Protein AF-A0A2N0MMX7-F1 (afdb_monomer)

pLDDT: mean 80.79, std 16.39, range [42.28, 98.0]

Nearest PDB structures (foldseek):
  8vaa-assembly1_S  TM=7.619E-01  e=3.441E+00  Legionella pneumophila
  8vaa-assembly1_Q  TM=7.633E-01  e=4.398E+00  Legionella pneumophila
  5wkq-assembly1_A  TM=4.088E-01  e=3.659E+00  Shigella flexneri
  3u0c-assembly2_B  TM=4.119E-01  e=8.632E+00  Shigella flexneri

Mean predicted aligned error: 9.67 Å

Sequence (83 aa):
MSGSLQYTALTRLLTLNNQVHDLENQMLAESVPVGARGAIISAQMASGSRIAEIQEEIDRTTRASLATCWLGNADSEDEEYEL

Structure (mmCIF, N/CA/C/O backbone):
data_AF-A0A2N0MMX7-F1
#
_entry.id   AF-A0A2N0MMX7-F1
#
loop_
_atom_site.group_PDB
_atom_site.id
_atom_site.type_symbol
_atom_site.label_atom_id
_atom_site.label_alt_id
_atom_site.label_comp_id
_atom_site.label_asym_id
_atom_site.label_entity_id
_atom_site.label_seq_id
_atom_site.pdbx_PDB_ins_code
_atom_site.Cartn_x
_atom_site.Cartn_y
_atom_site.Cartn_z
_atom_site.occupancy
_atom_site.B_iso_or_equiv
_atom_site.auth_seq_id
_atom_site.auth_comp_id
_atom_site.auth_asym_id
_atom_site.auth_atom_id
_atom_site.pdbx_PDB_model_num
ATOM 1 N N . MET A 1 1 ? 22.008 1.201 -22.825 1.00 48.66 1 MET A N 1
ATOM 2 C CA . MET A 1 1 ? 22.130 1.045 -21.351 1.00 48.66 1 MET A CA 1
ATOM 3 C C . MET A 1 1 ? 20.736 0.905 -20.712 1.00 48.66 1 MET A C 1
ATOM 5 O O . MET A 1 1 ? 20.535 1.345 -19.591 1.00 48.66 1 MET A O 1
ATOM 9 N N . SER A 1 2 ? 19.791 0.244 -21.395 1.00 57.09 2 SER A N 1
ATOM 10 C CA . SER A 1 2 ? 18.366 0.148 -21.030 1.00 57.09 2 SER A CA 1
ATOM 11 C C . SER A 1 2 ? 18.052 -1.015 -20.069 1.00 57.09 2 SER A C 1
ATOM 13 O O . SER A 1 2 ? 17.223 -0.884 -19.169 1.00 57.09 2 SER A O 1
ATOM 15 N N . GLY A 1 3 ? 18.802 -2.123 -20.140 1.00 61.91 3 GLY A N 1
ATOM 16 C CA . GLY A 1 3 ? 18.577 -3.290 -19.270 1.00 61.91 3 GLY A CA 1
ATOM 17 C C . GLY A 1 3 ? 18.782 -3.039 -17.766 1.00 61.91 3 GLY A C 1
ATOM 18 O O . GLY A 1 3 ? 18.130 -3.674 -16.939 1.00 61.91 3 GLY A O 1
ATOM 19 N N . SER A 1 4 ? 19.645 -2.092 -17.374 1.00 69.00 4 SER A N 1
ATOM 20 C CA . SER A 1 4 ? 19.872 -1.771 -15.954 1.00 69.00 4 SER A CA 1
ATOM 21 C C . SER A 1 4 ? 18.738 -0.953 -15.336 1.00 69.00 4 SER A C 1
ATOM 23 O O . SER A 1 4 ? 18.459 -1.095 -14.144 1.00 69.00 4 SER A O 1
ATOM 25 N N . LEU A 1 5 ? 18.081 -0.103 -16.129 1.00 71.06 5 LEU A N 1
ATOM 26 C CA . LEU A 1 5 ? 16.997 0.771 -15.676 1.00 71.06 5 LEU A CA 1
ATOM 27 C C . LEU A 1 5 ? 15.699 -0.027 -15.512 1.00 71.06 5 LEU A C 1
ATOM 29 O O . LEU A 1 5 ? 15.070 0.044 -14.456 1.00 71.06 5 LEU A O 1
ATOM 33 N N . GLN A 1 6 ? 15.395 -0.909 -16.469 1.00 80.00 6 GLN A N 1
ATOM 34 C CA . GLN A 1 6 ? 14.290 -1.870 -16.372 1.00 80.00 6 GLN A CA 1
ATOM 35 C C . GLN A 1 6 ? 14.462 -2.837 -15.192 1.00 80.00 6 GLN A C 1
ATOM 37 O O . GLN A 1 6 ? 13.527 -3.051 -14.421 1.00 80.00 6 GLN A O 1
ATOM 42 N N . TYR A 1 7 ? 15.671 -3.370 -14.979 1.00 84.06 7 TYR A N 1
ATOM 43 C CA . TYR A 1 7 ? 15.960 -4.218 -13.817 1.00 84.06 7 TYR A CA 1
ATOM 44 C C . TYR A 1 7 ? 15.781 -3.469 -12.486 1.00 84.06 7 TYR A C 1
ATOM 46 O O . TYR A 1 7 ? 15.239 -4.013 -11.518 1.00 84.06 7 TYR A O 1
ATOM 54 N N . THR A 1 8 ? 16.196 -2.201 -12.436 1.00 87.75 8 THR A N 1
ATOM 55 C CA . THR A 1 8 ? 16.019 -1.345 -11.255 1.00 87.75 8 THR A CA 1
ATOM 56 C C . THR A 1 8 ? 14.538 -1.065 -10.990 1.00 87.75 8 THR A C 1
ATOM 58 O O . THR A 1 8 ? 14.095 -1.167 -9.844 1.00 87.75 8 THR A O 1
ATOM 61 N N . ALA A 1 9 ? 13.755 -0.773 -12.033 1.00 88.56 9 ALA A N 1
ATOM 62 C CA . ALA A 1 9 ? 12.311 -0.581 -11.934 1.00 88.56 9 ALA A CA 1
ATOM 63 C C . ALA A 1 9 ? 11.602 -1.854 -11.450 1.00 88.56 9 ALA A C 1
AT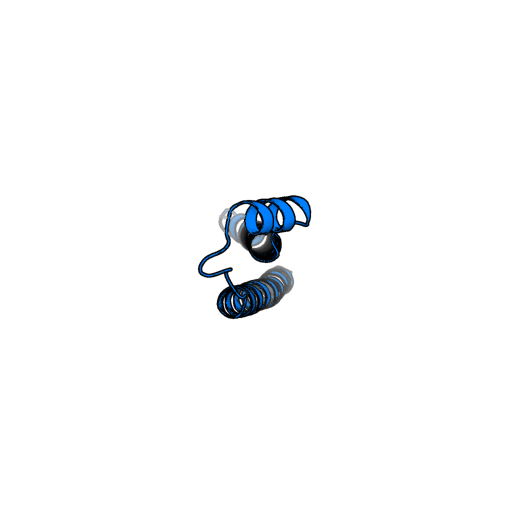OM 65 O O . ALA A 1 9 ? 10.804 -1.790 -10.517 1.00 88.56 9 ALA A O 1
ATOM 66 N N . LEU A 1 10 ? 11.955 -3.020 -12.002 1.00 91.69 10 LEU A N 1
ATOM 67 C CA . LEU A 1 10 ? 11.410 -4.312 -11.582 1.00 91.69 10 LEU A 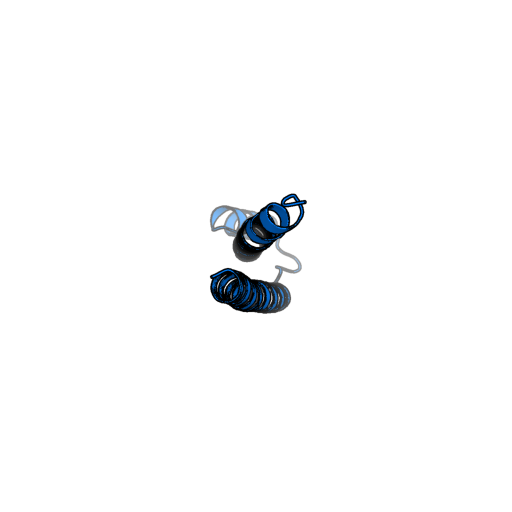CA 1
ATOM 68 C C . LEU A 1 10 ? 11.728 -4.620 -10.114 1.00 91.69 10 LEU A C 1
ATOM 70 O O . LEU A 1 10 ? 10.841 -4.984 -9.346 1.00 91.69 10 LEU A O 1
ATOM 74 N N . THR A 1 11 ? 12.983 -4.432 -9.703 1.00 93.81 11 THR A N 1
ATOM 75 C CA . THR A 1 11 ? 13.401 -4.646 -8.309 1.00 93.81 11 THR A CA 1
ATOM 76 C C . THR A 1 11 ? 12.621 -3.733 -7.364 1.00 93.81 11 THR A C 1
ATOM 78 O O . THR A 1 11 ? 12.132 -4.172 -6.324 1.00 93.81 11 THR A O 1
ATOM 81 N N . ARG A 1 12 ? 12.452 -2.461 -7.740 1.00 94.00 12 ARG A N 1
ATOM 82 C CA . ARG A 1 12 ? 11.683 -1.496 -6.953 1.00 94.00 12 ARG A CA 1
ATOM 83 C C . ARG A 1 12 ? 10.201 -1.866 -6.884 1.00 94.00 12 ARG A C 1
ATOM 85 O O . ARG A 1 12 ? 9.618 -1.756 -5.810 1.00 94.00 12 ARG A O 1
ATOM 92 N N . LEU A 1 13 ? 9.611 -2.347 -7.978 1.00 95.56 13 LEU A N 1
ATOM 93 C CA . LEU A 1 13 ? 8.230 -2.835 -8.002 1.00 95.56 13 LEU A CA 1
ATOM 94 C C . LEU A 1 13 ? 8.023 -4.018 -7.062 1.00 95.56 13 LEU A C 1
ATOM 96 O O . LEU A 1 13 ? 7.045 -4.022 -6.320 1.00 95.56 13 LEU A O 1
ATOM 100 N N . LEU A 1 14 ? 8.936 -4.989 -7.050 1.00 96.25 14 LEU A N 1
ATOM 101 C CA . LEU A 1 14 ? 8.849 -6.134 -6.141 1.00 96.25 14 LEU A CA 1
ATOM 102 C C . LEU A 1 14 ? 8.875 -5.690 -4.674 1.00 96.25 14 LEU A C 1
ATOM 104 O O . LEU A 1 14 ? 8.045 -6.136 -3.885 1.00 96.25 14 LEU A O 1
ATOM 108 N N . THR A 1 15 ? 9.766 -4.761 -4.319 1.00 97.81 15 THR A N 1
ATOM 109 C CA . THR A 1 15 ? 9.822 -4.196 -2.962 1.00 97.81 15 THR A CA 1
ATOM 110 C C . THR A 1 15 ? 8.513 -3.512 -2.574 1.00 97.81 15 THR A C 1
ATOM 112 O O . THR A 1 15 ? 7.985 -3.774 -1.496 1.00 97.81 15 THR A O 1
ATOM 115 N N . LEU A 1 16 ? 7.966 -2.664 -3.450 1.00 97.44 16 LEU A N 1
ATOM 116 C CA . LEU A 1 16 ? 6.723 -1.941 -3.172 1.00 97.44 16 LEU A CA 1
ATOM 117 C C . LEU A 1 16 ? 5.520 -2.891 -3.058 1.00 97.44 16 LEU A C 1
ATOM 119 O O . LEU A 1 16 ? 4.687 -2.717 -2.174 1.00 97.44 16 LEU A O 1
ATOM 123 N N . ASN A 1 17 ? 5.444 -3.927 -3.896 1.00 96.00 17 ASN A N 1
ATOM 124 C CA . ASN A 1 17 ? 4.360 -4.911 -3.828 1.00 96.00 17 ASN A CA 1
ATOM 125 C C . ASN A 1 17 ? 4.421 -5.752 -2.548 1.00 96.00 17 ASN A C 1
ATOM 127 O O . ASN A 1 17 ? 3.388 -5.976 -1.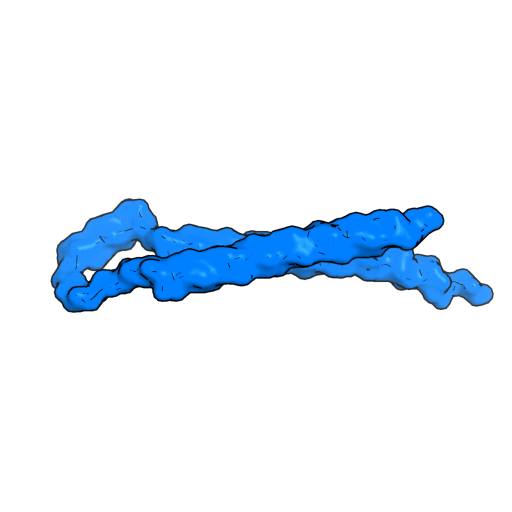921 1.00 96.00 17 ASN A O 1
ATOM 131 N N . ASN A 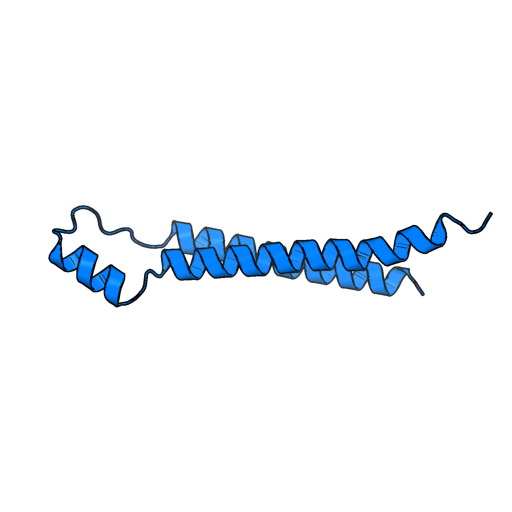1 18 ? 5.616 -6.166 -2.120 1.00 97.56 18 ASN A N 1
ATOM 132 C CA . ASN A 1 18 ? 5.773 -6.864 -0.843 1.00 97.56 18 ASN A CA 1
ATOM 133 C C . ASN A 1 18 ? 5.336 -5.975 0.330 1.00 97.56 18 ASN A C 1
ATOM 135 O O . ASN A 1 18 ? 4.643 -6.443 1.227 1.00 97.56 18 ASN A O 1
ATOM 139 N N . GLN A 1 19 ? 5.662 -4.679 0.286 1.00 97.94 19 GLN A N 1
ATOM 140 C CA . GLN A 1 19 ? 5.225 -3.725 1.304 1.00 97.94 19 GLN A CA 1
ATOM 141 C C . GLN A 1 19 ? 3.694 -3.591 1.355 1.00 97.94 19 GLN A C 1
ATOM 143 O O . GLN A 1 19 ? 3.129 -3.589 2.447 1.00 97.94 19 GLN A O 1
ATOM 148 N N . VAL A 1 20 ? 3.011 -3.513 0.205 1.00 97.50 20 VAL A N 1
ATOM 149 C CA . VAL A 1 20 ? 1.534 -3.519 0.164 1.00 97.50 20 VAL A CA 1
ATOM 150 C C . VAL A 1 20 ? 0.987 -4.799 0.785 1.00 97.50 20 VAL A C 1
ATOM 152 O O . VAL A 1 20 ? 0.107 -4.727 1.638 1.00 97.50 20 VAL A O 1
ATOM 155 N N . HIS A 1 21 ? 1.538 -5.953 0.417 1.00 97.75 21 HIS A N 1
ATOM 156 C CA . HIS A 1 21 ? 1.077 -7.234 0.938 1.00 97.75 21 HIS A CA 1
ATOM 157 C C . HIS A 1 21 ? 1.225 -7.337 2.467 1.00 97.75 21 HIS A C 1
ATOM 159 O O . HIS A 1 21 ? 0.315 -7.789 3.164 1.00 97.75 21 HIS A O 1
ATOM 165 N N . ASP A 1 22 ? 2.342 -6.858 3.015 1.00 98.00 22 ASP A N 1
ATOM 166 C CA . ASP A 1 22 ? 2.562 -6.821 4.462 1.00 98.00 22 ASP A CA 1
ATOM 167 C C . ASP A 1 22 ? 1.580 -5.877 5.173 1.00 98.00 22 ASP A C 1
ATOM 169 O O . ASP A 1 22 ? 1.103 -6.187 6.268 1.00 98.00 22 ASP A O 1
ATOM 173 N N . LEU A 1 23 ? 1.249 -4.738 4.560 1.00 97.75 23 LEU A N 1
ATOM 174 C CA . LEU A 1 23 ? 0.260 -3.792 5.081 1.00 97.75 23 LEU A CA 1
ATOM 175 C C . LEU A 1 23 ? -1.160 -4.367 5.047 1.00 97.75 23 LEU A C 1
ATOM 177 O O . LEU A 1 23 ? -1.903 -4.203 6.013 1.00 97.75 23 LEU A O 1
ATOM 181 N N . GLU A 1 24 ? -1.533 -5.086 3.988 1.00 96.75 24 GLU A N 1
ATOM 182 C CA . GLU A 1 24 ? -2.812 -5.802 3.914 1.00 96.75 24 GLU A CA 1
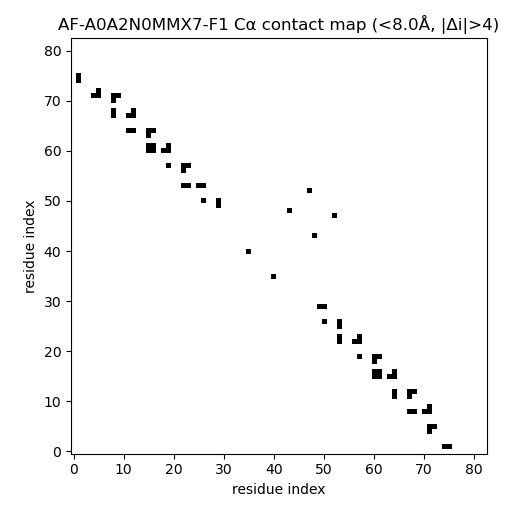ATOM 183 C C . GLU A 1 24 ? -2.929 -6.840 5.036 1.00 96.75 24 GLU A C 1
ATOM 185 O O . GLU A 1 24 ? -3.948 -6.897 5.729 1.00 96.75 24 GLU A O 1
ATOM 190 N N . ASN A 1 25 ? -1.862 -7.604 5.286 1.00 96.94 25 ASN A N 1
ATOM 191 C CA . ASN A 1 25 ? -1.816 -8.567 6.385 1.00 96.94 25 ASN A CA 1
ATOM 192 C C . ASN A 1 25 ? -1.932 -7.885 7.759 1.00 96.94 25 ASN A C 1
ATOM 194 O O . ASN A 1 25 ? -2.642 -8.381 8.635 1.00 96.94 25 ASN A O 1
ATOM 198 N N . GLN A 1 26 ? -1.287 -6.729 7.950 1.00 95.00 26 GLN A N 1
ATOM 199 C CA . GLN A 1 26 ? -1.435 -5.929 9.173 1.00 95.00 26 GLN A CA 1
ATOM 200 C C . GLN A 1 26 ? -2.865 -5.414 9.350 1.00 95.00 26 GLN A C 1
ATOM 202 O O . GLN A 1 26 ? -3.408 -5.495 10.448 1.00 95.00 26 GLN A O 1
ATOM 207 N N . MET A 1 27 ? -3.500 -4.937 8.277 1.00 92.94 27 MET A N 1
ATOM 208 C CA . MET A 1 27 ? -4.886 -4.471 8.309 1.00 92.94 27 MET A CA 1
ATOM 209 C C . MET A 1 27 ? -5.852 -5.594 8.704 1.00 92.94 27 MET A C 1
ATOM 211 O O . MET A 1 27 ? -6.766 -5.364 9.490 1.00 92.94 27 MET A O 1
ATOM 215 N N . LEU A 1 28 ? -5.643 -6.810 8.188 1.00 92.88 28 LEU A N 1
ATOM 216 C CA . LEU A 1 28 ? -6.455 -7.982 8.532 1.00 92.88 28 LEU A CA 1
ATOM 217 C C . LEU A 1 28 ? -6.283 -8.424 9.992 1.00 92.88 28 LEU A C 1
ATOM 219 O O . LEU A 1 28 ? -7.201 -9.014 10.562 1.00 92.88 28 LEU A O 1
ATOM 223 N N . ALA A 1 29 ? -5.125 -8.150 10.591 1.00 92.94 29 ALA A N 1
ATOM 224 C CA . ALA A 1 29 ? -4.849 -8.439 11.995 1.00 92.94 29 ALA A CA 1
ATOM 225 C C . ALA A 1 29 ? -5.346 -7.340 12.955 1.00 92.94 29 ALA A C 1
ATOM 227 O O . ALA A 1 29 ? -5.411 -7.574 14.164 1.00 92.94 29 ALA A O 1
ATOM 228 N N . GLU A 1 30 ? -5.688 -6.154 12.445 1.00 88.88 30 GLU A N 1
ATOM 229 C CA . GLU A 1 30 ? -6.094 -5.011 13.260 1.00 88.88 30 GLU A CA 1
ATOM 230 C C . GLU A 1 30 ? -7.480 -5.232 13.883 1.00 88.88 30 GLU A C 1
ATOM 232 O O . GLU A 1 30 ? -8.450 -5.612 13.221 1.00 88.88 30 GLU A O 1
ATOM 237 N N . SER A 1 31 ? -7.593 -4.980 15.189 1.00 82.50 31 SER A N 1
ATOM 238 C CA . SER A 1 31 ? -8.847 -5.211 15.902 1.00 82.50 31 SER A CA 1
ATOM 239 C C . SER A 1 31 ? -9.851 -4.097 15.617 1.00 82.50 31 SER A C 1
ATOM 241 O O . SER A 1 31 ? -9.603 -2.927 15.909 1.00 82.50 31 SER A O 1
ATOM 243 N N . VAL A 1 32 ? -11.028 -4.462 15.108 1.00 76.75 32 VAL A N 1
ATOM 244 C CA . VAL A 1 32 ? -12.150 -3.527 14.978 1.00 76.75 32 VAL A CA 1
ATOM 245 C C . VAL A 1 32 ? -12.984 -3.580 16.262 1.00 76.75 32 VAL A C 1
ATOM 247 O O . VAL A 1 32 ? -13.376 -4.672 16.682 1.00 76.75 32 VAL A O 1
ATOM 250 N N . PRO A 1 33 ? -13.296 -2.442 16.905 1.00 70.62 33 PRO A N 1
ATOM 251 C CA . PRO A 1 33 ? -14.122 -2.430 18.106 1.00 70.62 33 PRO A CA 1
ATOM 252 C C . PRO A 1 33 ? -15.519 -3.006 17.834 1.00 70.62 33 PRO A C 1
ATOM 254 O O . PRO A 1 33 ? -16.361 -2.372 17.198 1.00 70.62 33 PRO A O 1
ATOM 257 N N . VAL A 1 34 ? -15.800 -4.202 18.352 1.00 68.56 34 VAL A N 1
ATOM 258 C CA . VAL A 1 34 ? -17.133 -4.811 18.272 1.00 68.56 34 VAL A CA 1
ATOM 259 C C . VAL A 1 34 ? -17.960 -4.333 19.468 1.00 68.56 34 VAL A C 1
ATOM 261 O O . VAL A 1 34 ? -17.642 -4.631 20.615 1.00 68.56 34 VAL A O 1
ATOM 264 N N . GLY A 1 35 ? -19.026 -3.567 19.215 1.00 63.94 35 GLY A N 1
ATOM 265 C CA . GLY A 1 35 ? -19.951 -3.105 20.263 1.00 63.94 35 GLY A CA 1
ATOM 266 C C . GLY A 1 35 ? -19.565 -1.801 20.973 1.00 63.94 35 GLY A C 1
ATOM 267 O O . GLY A 1 35 ? -20.083 -1.514 22.055 1.00 63.94 35 GLY A O 1
ATOM 268 N N . ALA A 1 36 ? -18.684 -0.988 20.385 1.00 61.03 36 ALA A N 1
ATOM 269 C CA . ALA A 1 36 ? -18.305 0.305 20.945 1.00 61.03 36 ALA A CA 1
ATOM 270 C C . ALA A 1 36 ? -19.522 1.250 21.060 1.00 61.03 36 ALA A C 1
ATOM 272 O O . ALA A 1 36 ? -20.128 1.655 20.070 1.00 61.03 36 ALA A O 1
ATOM 273 N N . ARG A 1 37 ? -19.893 1.621 22.293 1.00 66.31 37 ARG A N 1
ATOM 274 C CA . ARG A 1 37 ? -20.860 2.703 22.548 1.00 66.31 37 ARG A CA 1
ATOM 275 C C . ARG A 1 37 ? -20.195 4.046 22.259 1.00 66.31 37 ARG A C 1
ATOM 277 O O . ARG A 1 37 ? -19.010 4.200 22.533 1.00 66.31 37 ARG A O 1
ATOM 284 N N . GLY A 1 38 ? -20.970 5.009 21.753 1.00 66.50 38 GLY A N 1
ATOM 285 C CA . GLY A 1 38 ? -20.500 6.232 21.079 1.00 66.50 38 GLY A CA 1
ATOM 286 C C . GLY A 1 38 ? -19.289 6.965 21.676 1.00 66.50 38 GLY A C 1
ATOM 287 O O . GLY A 1 38 ? -18.493 7.491 20.914 1.00 66.50 38 GLY A O 1
ATOM 288 N N . ALA A 1 39 ? -19.074 6.945 22.995 1.00 64.56 39 ALA A N 1
ATOM 289 C CA . ALA A 1 39 ? -17.884 7.534 23.619 1.00 64.56 39 ALA A CA 1
ATOM 290 C C . ALA A 1 39 ? -16.554 6.853 23.217 1.00 64.56 39 ALA A C 1
ATOM 292 O O . ALA A 1 39 ? -15.553 7.541 23.038 1.00 64.56 39 ALA A O 1
ATOM 293 N N . ILE A 1 40 ? -16.541 5.526 23.039 1.00 66.31 40 ILE A N 1
ATOM 294 C CA . ILE A 1 40 ? -15.347 4.754 22.646 1.00 66.31 40 ILE A CA 1
ATOM 295 C C . ILE A 1 40 ? -15.017 5.007 21.169 1.00 66.31 40 ILE A C 1
ATOM 297 O O . ILE A 1 40 ? -13.859 5.222 20.827 1.00 66.31 40 ILE A O 1
ATOM 301 N N . ILE A 1 41 ? -16.042 5.071 20.309 1.00 67.38 41 ILE A N 1
ATOM 302 C CA . ILE A 1 41 ? -15.875 5.400 18.886 1.00 67.38 41 ILE A CA 1
ATOM 303 C C . ILE A 1 41 ? -15.318 6.819 18.741 1.00 67.38 41 ILE A C 1
ATOM 305 O O . ILE A 1 41 ? -14.337 7.015 18.035 1.00 67.38 41 ILE A O 1
ATOM 309 N N . SER A 1 42 ? -15.880 7.804 19.448 1.00 66.94 42 SER A N 1
ATOM 310 C CA . SER A 1 42 ? -15.401 9.191 19.384 1.00 66.94 42 SER A CA 1
ATOM 311 C C . SER A 1 42 ? -13.958 9.348 19.866 1.00 66.94 42 SER A C 1
ATOM 313 O O . SER A 1 42 ? -13.192 10.081 19.247 1.00 66.94 42 SER A O 1
ATOM 315 N N . ALA A 1 43 ? -13.565 8.648 20.936 1.00 67.06 43 ALA A N 1
ATOM 316 C CA . ALA A 1 43 ? -12.186 8.661 21.422 1.00 67.06 43 ALA A CA 1
ATOM 317 C C . ALA A 1 43 ? -11.214 8.037 20.407 1.00 67.06 43 ALA A C 1
ATOM 319 O O . ALA A 1 43 ? -10.129 8.570 20.186 1.00 67.06 43 ALA A O 1
ATOM 320 N N . GLN A 1 44 ? -11.621 6.954 19.741 1.00 66.75 44 GLN A N 1
ATOM 321 C CA . GLN A 1 44 ? -10.805 6.298 18.721 1.00 66.75 44 GLN A CA 1
ATOM 322 C C . GLN A 1 44 ? -10.692 7.130 17.437 1.00 66.75 44 GLN A C 1
ATOM 324 O O . GLN A 1 44 ? -9.612 7.240 16.870 1.00 66.75 44 GLN A O 1
ATOM 329 N N . MET A 1 45 ? -11.770 7.801 17.026 1.00 67.62 45 MET A N 1
ATOM 330 C CA . MET A 1 45 ? -11.741 8.748 15.906 1.00 67.62 45 MET A CA 1
ATOM 331 C C . MET A 1 45 ? -10.867 9.973 16.212 1.00 67.62 45 MET A C 1
ATOM 333 O O . MET A 1 45 ? -10.177 10.463 15.324 1.00 67.62 45 MET A O 1
ATOM 337 N N . ALA A 1 46 ? -10.857 10.454 17.460 1.00 67.88 46 ALA A N 1
ATOM 338 C CA . ALA A 1 46 ? -10.008 11.569 17.887 1.00 67.88 46 ALA A CA 1
ATOM 339 C C . ALA A 1 46 ? -8.519 11.190 17.999 1.00 67.88 46 ALA A C 1
ATOM 341 O O . ALA A 1 46 ? -7.659 12.041 17.791 1.00 67.88 46 ALA A O 1
ATOM 342 N N . SER A 1 47 ? -8.213 9.926 18.315 1.00 71.06 47 SER A N 1
ATOM 343 C CA . SER A 1 47 ? -6.840 9.407 18.414 1.00 71.06 47 SER A CA 1
ATOM 344 C C . SER A 1 47 ? -6.231 9.001 17.065 1.00 71.06 47 SER A C 1
ATOM 346 O O . SER A 1 47 ? -5.051 8.659 17.027 1.00 71.06 47 SER A O 1
ATOM 348 N N . GLY A 1 48 ? -7.011 9.023 15.982 1.00 74.25 48 GLY A N 1
ATOM 349 C CA . GLY A 1 48 ? -6.618 8.453 14.696 1.00 74.25 48 GLY A CA 1
ATOM 350 C C . GLY A 1 48 ? -6.931 6.956 14.609 1.00 74.25 48 GLY A C 1
ATOM 351 O O . GLY A 1 48 ? -6.848 6.209 15.585 1.00 74.25 48 GLY A O 1
ATOM 352 N N . SER A 1 49 ? -7.334 6.514 13.418 1.00 83.44 49 SER A N 1
ATOM 353 C CA . SER A 1 49 ? -7.617 5.106 13.141 1.00 83.44 49 SER A CA 1
ATOM 354 C C . SER A 1 49 ? -6.384 4.450 12.538 1.00 83.44 49 SER A C 1
ATOM 356 O O . SER A 1 49 ? -5.985 4.797 11.428 1.00 83.44 49 SER A O 1
ATOM 358 N N . ARG A 1 50 ? -5.829 3.448 13.225 1.00 87.44 50 ARG A N 1
ATOM 359 C CA . ARG A 1 50 ? -4.713 2.644 12.709 1.00 87.44 50 ARG A CA 1
ATOM 360 C C . ARG A 1 50 ? -5.033 2.001 11.356 1.00 87.44 50 ARG A C 1
ATOM 362 O O . ARG A 1 50 ? -4.178 1.939 10.482 1.00 87.44 50 ARG A O 1
ATOM 369 N N . ILE A 1 51 ? -6.289 1.600 11.152 1.00 89.75 51 ILE A N 1
ATOM 370 C CA . ILE A 1 51 ? -6.772 1.085 9.864 1.00 89.75 51 ILE A CA 1
ATOM 371 C C . ILE A 1 51 ? -6.681 2.165 8.779 1.00 89.75 51 ILE A C 1
ATOM 373 O O . ILE A 1 51 ? -6.262 1.868 7.666 1.00 89.75 51 ILE A O 1
ATOM 377 N N . ALA A 1 52 ? -7.037 3.415 9.092 1.00 89.62 52 ALA A N 1
ATOM 378 C CA . ALA A 1 52 ? -6.945 4.514 8.132 1.00 89.62 52 ALA A CA 1
ATOM 379 C C . ALA A 1 52 ? -5.484 4.847 7.779 1.00 89.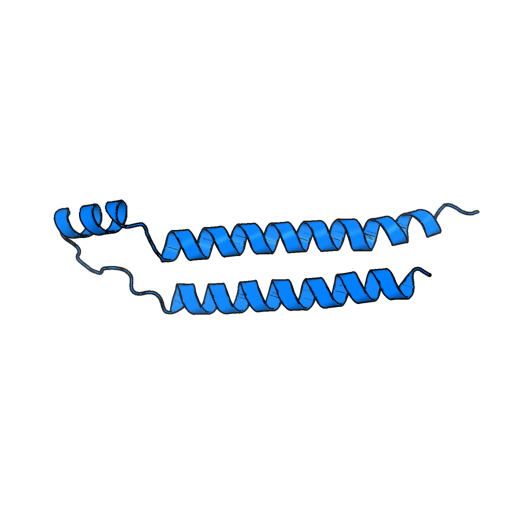62 52 ALA A C 1
ATOM 381 O O . ALA A 1 52 ? -5.188 5.093 6.616 1.00 89.62 52 ALA A O 1
ATOM 382 N N . GLU A 1 53 ? -4.568 4.789 8.752 1.00 92.94 53 GLU A N 1
ATOM 383 C CA . GLU A 1 53 ? -3.126 4.946 8.505 1.00 92.94 53 GLU A CA 1
ATOM 384 C C . GLU A 1 53 ? -2.592 3.864 7.556 1.00 92.94 53 GLU A C 1
ATOM 386 O O . GLU A 1 53 ? -1.881 4.167 6.599 1.00 92.94 53 GLU A O 1
ATOM 391 N N . ILE A 1 54 ? -2.960 2.600 7.795 1.00 95.06 54 ILE A N 1
ATOM 392 C CA . ILE A 1 54 ? -2.548 1.480 6.940 1.00 95.06 54 ILE A CA 1
ATOM 393 C C . ILE A 1 54 ? -3.120 1.644 5.523 1.00 95.06 54 ILE A C 1
ATOM 395 O O . ILE A 1 54 ? -2.401 1.444 4.547 1.00 95.06 54 ILE A O 1
ATOM 399 N N . GLN A 1 55 ? -4.382 2.066 5.393 1.00 94.94 55 GLN A N 1
ATOM 400 C CA . GLN A 1 55 ? -5.004 2.345 4.092 1.00 94.94 55 GLN A CA 1
ATOM 401 C C . GLN A 1 55 ? -4.296 3.473 3.331 1.00 94.94 55 GLN A C 1
ATOM 403 O O . GLN A 1 55 ? -4.093 3.358 2.122 1.00 94.94 55 GLN A O 1
ATOM 408 N N . GLU A 1 56 ? -3.890 4.542 4.019 1.00 96.06 56 GLU A N 1
ATOM 409 C CA . GLU A 1 56 ? -3.135 5.633 3.398 1.00 96.06 56 GLU A CA 1
ATOM 410 C C . GLU A 1 56 ? -1.759 5.160 2.905 1.00 96.06 56 GLU A C 1
ATOM 412 O O . GLU A 1 56 ? -1.327 5.527 1.810 1.00 96.06 56 GLU A O 1
ATOM 417 N N . GLU A 1 57 ? -1.071 4.313 3.675 1.00 97.00 57 GLU A N 1
ATOM 418 C CA . GLU A 1 57 ? 0.225 3.772 3.262 1.00 97.00 57 GLU A CA 1
ATOM 419 C C . GLU A 1 57 ? 0.093 2.822 2.059 1.00 97.00 57 GLU A C 1
ATOM 421 O O . GLU A 1 57 ? 0.923 2.865 1.145 1.00 97.00 57 GLU A O 1
ATOM 426 N N . ILE A 1 58 ? -0.976 2.019 1.999 1.00 97.31 58 ILE A N 1
ATOM 427 C CA . ILE A 1 58 ? -1.303 1.194 0.826 1.00 97.31 58 ILE A CA 1
ATOM 428 C C . ILE A 1 58 ? -1.527 2.074 -0.412 1.00 97.31 58 ILE A C 1
ATOM 430 O O . ILE A 1 58 ? -0.941 1.793 -1.461 1.00 97.31 58 ILE A O 1
ATOM 434 N N . ASP A 1 59 ? -2.313 3.155 -0.315 1.00 97.88 59 ASP A N 1
ATOM 435 C CA . ASP A 1 59 ? -2.535 4.087 -1.436 1.00 97.88 59 ASP A CA 1
ATOM 436 C C . ASP A 1 59 ? -1.216 4.702 -1.919 1.00 97.88 59 ASP A C 1
ATOM 438 O O . ASP A 1 59 ? -0.877 4.652 -3.107 1.00 97.88 59 ASP A O 1
ATOM 442 N N . ARG A 1 60 ? -0.414 5.214 -0.981 1.00 97.69 60 ARG A N 1
ATOM 443 C CA . ARG A 1 60 ? 0.888 5.818 -1.274 1.00 97.69 60 ARG A CA 1
ATOM 444 C C . ARG A 1 60 ? 1.826 4.838 -1.976 1.00 97.69 60 ARG A C 1
ATOM 446 O O . ARG A 1 60 ? 2.459 5.199 -2.972 1.00 97.69 60 ARG A O 1
ATOM 453 N N . THR A 1 61 ? 1.887 3.598 -1.497 1.00 97.38 61 THR A N 1
ATOM 454 C CA . THR A 1 61 ? 2.762 2.551 -2.047 1.00 97.38 61 THR A CA 1
ATOM 455 C C . THR A 1 61 ? 2.271 2.079 -3.417 1.00 97.38 61 THR A C 1
ATOM 457 O O . THR A 1 61 ? 3.067 1.886 -4.341 1.00 97.38 61 THR A O 1
ATOM 460 N N . THR A 1 62 ? 0.954 1.991 -3.605 1.00 97.06 62 THR A N 1
ATOM 461 C CA . THR A 1 62 ? 0.329 1.668 -4.896 1.00 97.06 62 THR A CA 1
ATOM 462 C C . THR A 1 62 ? 0.637 2.745 -5.933 1.00 97.06 62 THR A C 1
ATOM 464 O O . THR A 1 62 ? 1.091 2.443 -7.037 1.00 97.06 62 THR A O 1
ATOM 467 N N . ARG A 1 63 ? 0.499 4.024 -5.568 1.00 96.94 63 ARG A N 1
ATOM 468 C CA . ARG A 1 63 ? 0.870 5.147 -6.440 1.00 96.94 63 ARG A CA 1
ATOM 469 C C . ARG A 1 63 ? 2.355 5.153 -6.788 1.00 96.94 63 ARG A C 1
ATOM 471 O O . ARG A 1 63 ? 2.704 5.393 -7.942 1.00 96.94 63 ARG A O 1
ATOM 478 N N . ALA A 1 64 ? 3.230 4.871 -5.822 1.00 96.50 64 ALA A N 1
ATOM 479 C CA . ALA A 1 64 ? 4.665 4.745 -6.071 1.00 96.50 64 ALA A CA 1
ATOM 480 C C . ALA A 1 64 ? 4.984 3.583 -7.027 1.00 96.50 64 ALA A C 1
ATOM 482 O O . ALA A 1 64 ? 5.872 3.707 -7.875 1.00 96.50 64 ALA A O 1
ATOM 483 N N . SER A 1 65 ? 4.238 2.480 -6.932 1.00 94.62 65 SER A N 1
ATOM 484 C CA . SER A 1 65 ? 4.362 1.335 -7.839 1.00 94.62 65 SER A CA 1
ATOM 485 C C . SER A 1 65 ? 3.963 1.727 -9.259 1.00 94.62 65 SER A C 1
ATOM 487 O O . SER A 1 65 ? 4.749 1.554 -10.183 1.00 94.62 65 SER A O 1
ATOM 489 N N . LEU A 1 66 ? 2.804 2.367 -9.431 1.00 94.56 66 LEU A N 1
ATOM 490 C CA . LEU A 1 66 ? 2.345 2.849 -10.738 1.00 94.56 66 LEU A CA 1
ATOM 491 C C . LEU A 1 66 ? 3.318 3.855 -11.368 1.00 94.56 66 LEU A C 1
ATOM 493 O O . LEU A 1 66 ? 3.615 3.752 -12.556 1.00 94.56 66 LEU A O 1
ATOM 497 N N . ALA A 1 67 ? 3.862 4.785 -10.578 1.00 92.81 67 ALA A N 1
ATOM 498 C CA . ALA A 1 67 ? 4.887 5.717 -11.048 1.00 92.81 67 ALA A CA 1
ATOM 499 C C . ALA A 1 67 ? 6.177 4.990 -11.469 1.00 92.81 67 ALA A C 1
ATOM 501 O O . ALA A 1 67 ? 6.798 5.360 -12.462 1.00 92.81 67 ALA A O 1
ATOM 502 N N . THR A 1 68 ? 6.563 3.935 -10.744 1.00 90.94 68 THR A N 1
ATOM 503 C CA . THR A 1 68 ? 7.723 3.100 -11.089 1.00 90.94 68 THR A CA 1
ATOM 504 C C . THR A 1 68 ? 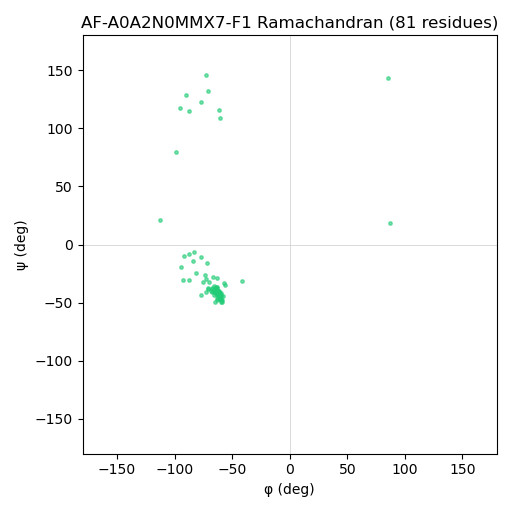7.494 2.344 -12.400 1.00 90.94 68 THR A C 1
ATOM 506 O O . THR A 1 68 ? 8.403 2.305 -13.224 1.00 90.94 68 THR A O 1
ATOM 509 N N . CYS A 1 69 ? 6.291 1.804 -12.634 1.00 88.50 69 CYS A N 1
ATOM 510 C CA . CYS A 1 69 ? 5.924 1.199 -13.919 1.00 88.50 69 CYS A CA 1
ATOM 511 C C . CYS A 1 69 ? 6.026 2.211 -15.064 1.00 88.50 69 CYS A C 1
ATOM 513 O O . CYS A 1 69 ? 6.659 1.924 -16.072 1.00 88.50 69 CYS A O 1
ATOM 515 N N . TRP A 1 70 ? 5.441 3.400 -14.896 1.00 87.69 70 TRP A N 1
ATOM 516 C CA . TRP A 1 70 ? 5.465 4.454 -15.914 1.00 87.69 70 TRP A CA 1
ATOM 517 C C . TRP A 1 70 ? 6.888 4.871 -16.290 1.00 87.69 70 TRP A C 1
ATOM 519 O O . TRP A 1 70 ? 7.221 4.931 -17.468 1.00 87.69 70 TRP A O 1
ATOM 529 N N . LEU A 1 71 ? 7.747 5.112 -15.298 1.00 84.12 71 LEU A N 1
ATOM 530 C CA . LEU A 1 71 ? 9.138 5.507 -15.536 1.00 84.12 71 LEU A CA 1
ATOM 531 C C . LEU A 1 71 ? 9.987 4.366 -16.109 1.00 84.12 71 LEU A C 1
ATOM 533 O O . LEU A 1 71 ? 10.902 4.622 -16.880 1.00 84.12 71 LEU A O 1
ATOM 537 N N . GLY A 1 72 ? 9.695 3.119 -15.736 1.00 80.50 72 GLY A N 1
ATOM 538 C CA . GLY A 1 72 ? 10.369 1.946 -16.291 1.00 80.50 72 GLY A CA 1
ATOM 539 C C . GLY A 1 72 ? 9.947 1.608 -17.725 1.00 80.50 72 GLY A C 1
ATOM 540 O O . GLY A 1 72 ? 10.740 1.001 -18.437 1.00 80.50 72 GLY A O 1
ATOM 541 N N . ASN A 1 73 ? 8.730 1.991 -18.138 1.00 68.25 73 ASN A N 1
ATOM 542 C CA . ASN A 1 73 ? 8.168 1.722 -19.469 1.00 68.25 73 ASN A CA 1
ATOM 543 C C . ASN A 1 73 ? 8.418 2.853 -20.481 1.00 68.25 73 ASN A C 1
ATOM 545 O O . ASN A 1 73 ? 8.574 2.579 -21.666 1.00 68.25 73 ASN A O 1
ATOM 549 N N . ALA A 1 74 ? 8.501 4.111 -20.036 1.00 61.94 74 ALA A N 1
ATOM 550 C CA . ALA A 1 74 ? 8.829 5.242 -20.913 1.00 61.94 74 ALA A CA 1
ATOM 551 C C . ALA A 1 74 ? 10.178 5.053 -21.640 1.00 61.94 74 ALA A C 1
ATOM 553 O O . ALA A 1 74 ? 10.313 5.425 -22.796 1.00 61.94 74 ALA A O 1
ATOM 554 N N . ASP A 1 75 ? 11.143 4.389 -20.999 1.00 57.91 75 ASP A N 1
ATOM 555 C CA . ASP A 1 75 ? 12.475 4.121 -21.567 1.00 57.91 75 ASP A CA 1
ATOM 556 C C . ASP A 1 75 ? 12.484 2.967 -22.596 1.00 57.91 75 ASP A C 1
ATOM 558 O O . ASP A 1 75 ? 13.488 2.741 -23.264 1.00 57.91 75 ASP A O 1
ATOM 562 N N . SER A 1 76 ? 11.388 2.201 -22.710 1.00 57.03 76 SER A N 1
ATOM 563 C CA . SER A 1 76 ? 11.217 1.170 -23.751 1.00 57.03 76 SER A CA 1
ATOM 564 C C . SER A 1 76 ? 10.473 1.666 -24.991 1.00 57.03 76 SER A C 1
ATOM 566 O O . SER A 1 76 ? 10.591 1.046 -26.042 1.00 57.03 76 SER A O 1
ATOM 568 N N . GLU A 1 77 ? 9.724 2.766 -24.887 1.00 55.19 77 GLU A N 1
ATOM 569 C CA . GLU A 1 77 ? 8.949 3.327 -26.005 1.00 55.19 77 GLU A CA 1
ATOM 570 C C . GLU A 1 77 ? 9.817 4.186 -26.944 1.00 55.19 77 GLU A C 1
ATOM 572 O O . GLU A 1 77 ? 9.523 4.281 -28.135 1.00 55.19 77 GLU A O 1
ATOM 577 N N . ASP A 1 78 ? 10.930 4.740 -26.448 1.00 53.41 78 ASP A N 1
ATOM 578 C CA . ASP A 1 78 ? 11.896 5.493 -27.264 1.00 53.41 78 ASP A CA 1
ATOM 579 C C . ASP A 1 78 ? 12.728 4.592 -28.208 1.00 53.41 78 ASP A C 1
ATOM 581 O O . ASP A 1 78 ? 13.301 5.085 -29.178 1.00 53.41 78 ASP A O 1
ATOM 585 N N . GLU A 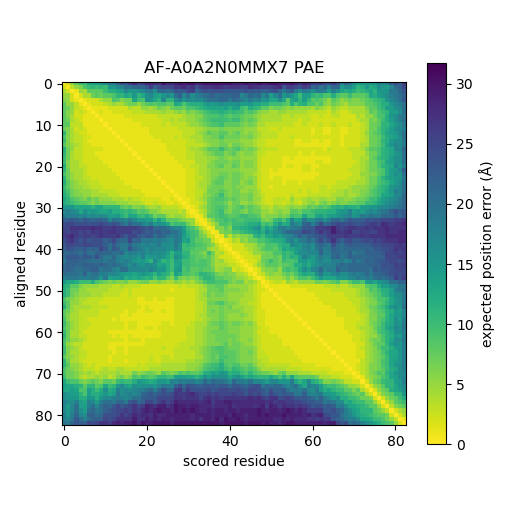1 79 ? 12.764 3.270 -27.989 1.00 52.44 79 GLU A N 1
ATOM 586 C CA . GLU A 1 79 ? 13.466 2.310 -28.864 1.00 52.44 79 GLU A CA 1
ATOM 587 C C . GLU A 1 79 ? 12.588 1.798 -30.042 1.00 52.44 79 GLU A C 1
ATOM 589 O O . GLU A 1 79 ? 13.109 1.132 -30.937 1.00 52.44 79 GLU A O 1
ATOM 594 N N . GLU A 1 80 ? 11.278 2.106 -30.101 1.00 50.38 80 GLU A N 1
ATOM 595 C CA . GLU A 1 80 ? 10.361 1.591 -31.150 1.00 50.38 80 GLU A CA 1
ATOM 596 C C . GLU A 1 80 ? 10.225 2.516 -32.385 1.00 50.38 80 GLU A C 1
ATOM 598 O O . GLU A 1 80 ? 9.699 2.101 -33.419 1.00 50.38 80 GLU A O 1
ATOM 603 N N . TYR A 1 81 ? 10.750 3.748 -32.338 1.00 52.53 81 TYR A N 1
ATOM 604 C CA . TYR A 1 81 ? 10.614 4.743 -33.421 1.00 52.53 81 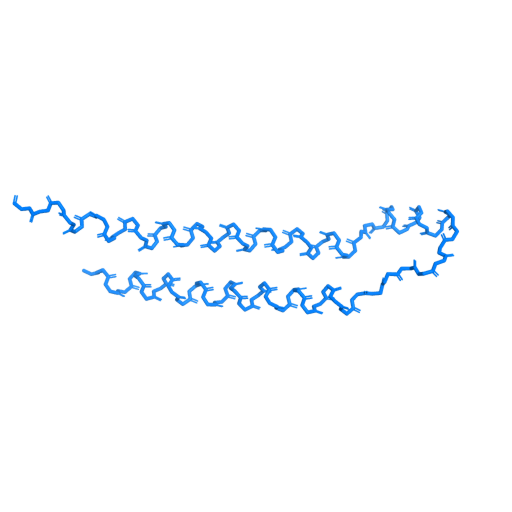TYR A CA 1
ATOM 605 C C . TYR A 1 81 ? 11.921 5.104 -34.154 1.00 52.53 81 TYR A C 1
ATOM 607 O O . TYR A 1 81 ? 11.981 6.134 -34.826 1.00 52.53 81 TYR A O 1
ATOM 615 N N . GLU A 1 82 ? 12.953 4.259 -34.093 1.00 44.12 82 GLU A N 1
ATOM 616 C CA . GLU A 1 82 ? 14.120 4.355 -34.987 1.00 44.12 82 GLU A CA 1
ATOM 617 C C . GLU A 1 82 ? 13.990 3.346 -36.151 1.00 44.12 82 GLU A C 1
ATOM 619 O O . GLU A 1 82 ? 14.580 2.265 -36.127 1.00 44.12 82 GLU A O 1
ATOM 624 N N . LEU A 1 83 ? 13.193 3.693 -37.175 1.00 42.28 83 LEU A N 1
ATOM 625 C CA . LEU A 1 83 ? 13.164 3.028 -38.493 1.00 42.28 83 LEU A CA 1
ATOM 626 C C . LEU A 1 83 ? 13.654 3.966 -39.600 1.00 42.28 83 LEU A C 1
ATOM 628 O O . LEU A 1 83 ? 13.115 5.092 -39.701 1.00 42.28 83 LEU A O 1
#

Foldseek 3Di:
DLVVLLVVLVVLLVVLVVVLVVLVVVLVVDDDDDPDDPVRVVVCVVVDDPNVVSVVSNVVSVVVNVVSVVSSCVSVVVVPPPD

Secondary structure (DSSP, 8-state):
--HHHHHHHHHHHHHHHHHHHHHHHHHHHSPP-TT--HHHHHHHHHT--HHHHHHHHHHHHHHHHHHHHHHHHHHHHTTSS--

Radius of gyration: 19.79 Å; Cα contacts (8 Å, |Δi|>4): 39; chains: 1; bounding box: 43×20×62 Å

Solvent-accessible surface area (backbone atoms only — not comparable to full-atom values): 4822 Å² total; per-residue (Å²): 130,60,71,63,51,41,51,50,29,51,54,52,40,54,54,36,52,52,50,41,54,54,42,53,54,49,54,73,69,54,86,73,81,82,84,62,56,70,69,55,50,52,52,41,63,72,72,54,50,69,63,58,54,46,51,51,52,40,52,55,39,51,52,51,35,55,52,38,51,51,63,38,46,57,72,58,59,72,71,75,74,82,126